Protein AF-A0AAV2I584-F1 (afdb_monomer_lite)

Foldseek 3Di:
DDPQQWDWDAAQQQQNQRQQPDRDHHPDTDTHADVVGFRFPDKDKDPDDQIKIWTAGPVGDIDIGGDD

Radius of gyration: 11.31 Å; chains: 1; bounding box: 29×19×30 Å

InterPro domains:
  IPR000408 Regulator of chromosome condensation, RCC1 [PF00415] (4-56)
  IPR000408 Regulator of chromosome condensation,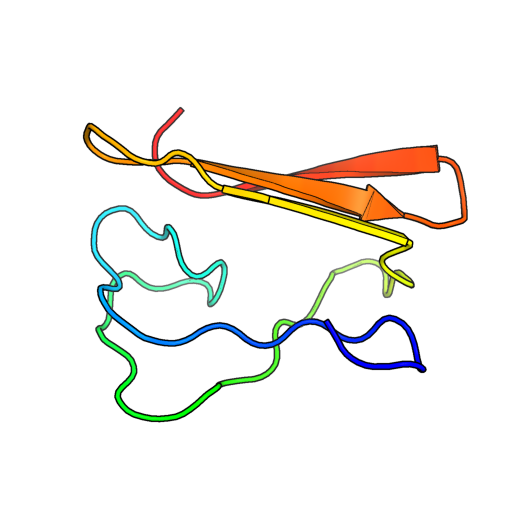 RCC1 [PS50012] (5-59)
  IPR009091 Regulator of chromosome condensation 1/beta-lactamase-inhibitor protein II [G3DSA:2.130.10.30] (1-68)
  IPR009091 Regulator of chromosome condensation 1/beta-lactamase-inhibitor protein II [SSF50985] (4-67)
  IPR051625 Diverse Signaling and Regulatory Domain-Containing Protein [PTHR22872] (3-68)

Structure (mmCIF, N/CA/C/O backbone):
data_AF-A0AAV2I584-F1
#
_entry.id   AF-A0AAV2I584-F1
#
loop_
_atom_site.group_PDB
_atom_site.id
_atom_site.type_symbol
_atom_site.label_atom_id
_atom_site.label_alt_id
_atom_site.label_comp_id
_atom_site.label_asym_id
_atom_site.label_entity_id
_atom_site.label_seq_id
_atom_site.pdbx_PDB_ins_code
_atom_site.Cartn_x
_atom_site.Cartn_y
_atom_site.Cartn_z
_atom_site.occupancy
_atom_site.B_iso_or_equiv
_atom_site.auth_seq_id
_atom_site.auth_comp_id
_atom_site.auth_asym_id
_atom_site.auth_atom_id
_atom_site.pdbx_PDB_model_num
ATOM 1 N N . MET A 1 1 ? 3.476 -5.720 4.996 1.00 85.75 1 MET A N 1
ATOM 2 C CA . MET A 1 1 ? 2.555 -5.316 6.076 1.00 85.75 1 MET A CA 1
ATOM 3 C C . MET A 1 1 ? 3.088 -5.923 7.352 1.00 85.75 1 MET A C 1
ATOM 5 O O . MET A 1 1 ? 3.466 -7.090 7.327 1.00 85.75 1 MET A O 1
ATOM 9 N N . HIS A 1 2 ? 3.195 -5.119 8.397 1.00 89.06 2 HIS A N 1
ATOM 10 C CA . HIS A 1 2 ? 3.706 -5.526 9.702 1.00 89.06 2 HIS A CA 1
ATOM 11 C C . HIS A 1 2 ? 2.543 -5.923 10.622 1.00 89.06 2 HIS A C 1
ATOM 13 O O . HIS A 1 2 ? 1.382 -5.673 10.297 1.00 89.06 2 HIS A O 1
ATOM 19 N N . GLN A 1 3 ? 2.838 -6.567 11.754 1.00 90.19 3 GLN A N 1
ATOM 20 C CA . GLN A 1 3 ? 1.808 -7.035 12.698 1.00 90.19 3 GLN A CA 1
ATOM 21 C C . GLN A 1 3 ? 1.000 -5.892 13.335 1.00 90.19 3 GLN A C 1
ATOM 23 O O . GLN A 1 3 ? -0.142 -6.104 13.723 1.00 90.19 3 GLN A O 1
ATOM 28 N N . ASP A 1 4 ? 1.567 -4.684 13.394 1.00 90.06 4 ASP A N 1
ATOM 29 C CA . ASP A 1 4 ? 0.906 -3.460 13.866 1.00 90.06 4 ASP A CA 1
ATOM 30 C C . ASP A 1 4 ? -0.023 -2.820 12.811 1.00 90.06 4 ASP A C 1
ATOM 32 O O . ASP A 1 4 ? -0.546 -1.730 13.023 1.00 90.06 4 ASP A O 1
ATOM 36 N N . GLY A 1 5 ? -0.196 -3.465 11.650 1.00 92.00 5 GLY A N 1
ATOM 37 C CA . GLY A 1 5 ? -0.975 -2.955 10.520 1.00 92.00 5 GLY A CA 1
ATOM 38 C C . GLY A 1 5 ? -0.290 -1.831 9.741 1.00 92.00 5 GLY A C 1
ATOM 39 O O . GLY A 1 5 ? -0.893 -1.259 8.831 1.00 92.00 5 GLY A O 1
ATOM 40 N N . SER A 1 6 ? 0.980 -1.527 10.030 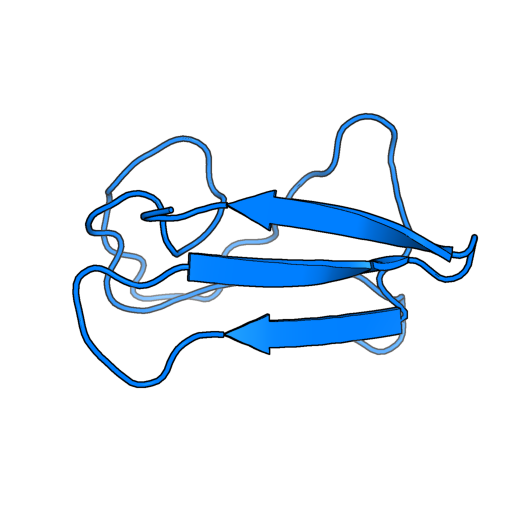1.00 93.75 6 SER A N 1
ATOM 41 C CA . SER A 1 6 ? 1.751 -0.593 9.216 1.00 93.75 6 SER A CA 1
ATOM 42 C C . SER A 1 6 ? 2.185 -1.220 7.886 1.00 93.75 6 SER A C 1
ATOM 44 O O . SER A 1 6 ? 2.455 -2.423 7.759 1.00 93.75 6 SER A O 1
ATOM 46 N N . VAL A 1 7 ? 2.259 -0.385 6.848 1.00 94.69 7 VAL A N 1
ATOM 47 C CA . VAL A 1 7 ? 2.646 -0.798 5.495 1.00 94.69 7 VAL A CA 1
ATOM 48 C C . VAL A 1 7 ? 3.957 -0.127 5.116 1.00 94.69 7 VAL A C 1
ATOM 50 O O . VAL A 1 7 ? 4.185 1.048 5.391 1.00 94.69 7 VAL A O 1
ATOM 53 N N . SER A 1 8 ? 4.844 -0.890 4.487 1.00 95.31 8 SER A N 1
ATOM 54 C CA . SER A 1 8 ? 6.057 -0.376 3.859 1.00 95.31 8 SER A CA 1
ATOM 55 C C . SER A 1 8 ? 6.134 -0.907 2.435 1.00 95.31 8 SER A C 1
ATOM 57 O O . SER A 1 8 ? 5.723 -2.045 2.192 1.00 95.31 8 SER A O 1
ATOM 59 N N . ALA A 1 9 ? 6.670 -0.105 1.520 1.00 94.12 9 ALA A N 1
ATOM 60 C CA . ALA A 1 9 ? 6.853 -0.480 0.125 1.00 94.12 9 ALA A CA 1
ATOM 61 C C . ALA A 1 9 ? 8.300 -0.247 -0.328 1.00 94.12 9 ALA A C 1
ATOM 63 O O . ALA A 1 9 ? 8.979 0.667 0.142 1.00 94.12 9 ALA A O 1
ATOM 64 N N . CYS A 1 10 ? 8.768 -1.101 -1.237 1.00 94.44 10 CYS A N 1
ATOM 65 C CA . CYS A 1 10 ? 10.045 -0.983 -1.933 1.00 94.44 10 CYS A CA 1
ATOM 66 C C . CYS A 1 10 ? 9.935 -1.543 -3.356 1.00 94.44 10 CYS A C 1
ATOM 68 O O . CYS A 1 10 ? 8.959 -2.209 -3.705 1.00 94.44 10 CYS A O 1
ATOM 70 N N . GLY A 1 11 ? 10.945 -1.271 -4.177 1.00 93.06 11 GLY A N 1
ATOM 71 C CA . GLY A 1 11 ? 11.027 -1.678 -5.572 1.00 93.06 11 GLY A CA 1
ATOM 72 C C . GLY A 1 11 ? 10.806 -0.514 -6.536 1.00 93.06 11 GLY A C 1
ATOM 73 O O . GLY A 1 11 ? 11.230 0.616 -6.286 1.00 93.06 11 GLY A O 1
ATOM 74 N N . LYS A 1 12 ? 10.172 -0.812 -7.675 1.00 91.94 12 LYS A N 1
ATOM 75 C CA . LYS A 1 12 ? 9.915 0.158 -8.746 1.00 91.94 12 LYS A CA 1
ATOM 76 C C . LYS A 1 12 ? 8.864 1.181 -8.301 1.00 91.94 12 LYS A C 1
ATOM 78 O O . LYS A 1 12 ? 7.771 0.791 -7.907 1.00 91.94 12 LYS A O 1
ATOM 83 N N . GLY A 1 13 ? 9.194 2.466 -8.398 1.00 91.19 13 GLY A N 1
ATOM 84 C CA . GLY A 1 13 ? 8.345 3.594 -8.006 1.00 91.19 13 GLY A CA 1
ATOM 85 C C . GLY A 1 13 ? 7.409 4.110 -9.089 1.00 91.19 13 GLY A C 1
ATOM 86 O O . GLY A 1 13 ? 6.482 4.849 -8.777 1.00 91.19 13 GLY A O 1
ATOM 87 N N . SER A 1 14 ? 7.638 3.730 -10.349 1.00 92.25 14 SER A N 1
ATOM 88 C CA . SER A 1 14 ? 6.903 4.266 -11.498 1.00 92.25 14 SER A CA 1
ATOM 89 C C . SER A 1 14 ? 5.388 4.202 -11.303 1.00 92.25 14 SER A C 1
ATOM 91 O O . SER A 1 14 ? 4.868 3.197 -10.802 1.00 92.25 14 SER A O 1
ATOM 93 N N . TYR A 1 15 ? 4.718 5.269 -11.746 1.00 90.94 15 TYR A N 1
ATOM 94 C CA . TYR A 1 15 ? 3.273 5.477 -11.629 1.00 90.94 15 TYR A CA 1
ATOM 95 C C . TYR A 1 15 ? 2.769 5.578 -10.185 1.00 90.94 15 TYR A C 1
ATOM 97 O O . TYR A 1 15 ? 1.612 5.305 -9.910 1.00 90.94 15 TYR A O 1
ATOM 105 N N . GLY A 1 16 ? 3.634 5.917 -9.223 1.00 91.44 16 GLY A N 1
ATOM 106 C CA . GLY A 1 16 ? 3.232 6.071 -7.823 1.00 91.44 16 GLY A CA 1
ATOM 107 C C . GLY A 1 16 ? 2.833 4.768 -7.124 1.00 91.44 16 GLY A C 1
ATOM 108 O O . GLY A 1 16 ? 2.274 4.811 -6.030 1.00 91.44 16 GLY A O 1
ATOM 109 N N . ARG A 1 17 ? 3.143 3.593 -7.697 1.00 90.75 17 ARG A N 1
ATOM 110 C CA . ARG A 1 17 ? 2.698 2.277 -7.187 1.00 90.75 17 ARG A CA 1
ATOM 111 C C . ARG A 1 17 ? 3.135 1.951 -5.755 1.00 90.75 17 ARG A C 1
ATOM 113 O O . ARG A 1 17 ? 2.584 1.044 -5.133 1.00 90.75 17 ARG A O 1
ATOM 120 N N . LEU A 1 18 ? 4.128 2.671 -5.229 1.00 93.31 18 LEU A N 1
ATOM 121 C CA . LEU A 1 18 ? 4.609 2.511 -3.855 1.00 93.31 18 LEU A CA 1
ATOM 122 C C . LEU A 1 18 ? 3.797 3.314 -2.829 1.00 93.31 18 LEU A C 1
ATOM 124 O O . LEU A 1 18 ? 3.947 3.053 -1.641 1.00 93.31 18 LEU A O 1
ATOM 128 N N . GLY A 1 19 ? 2.955 4.262 -3.256 1.00 92.81 19 GLY A N 1
ATOM 129 C CA . GLY A 1 19 ? 2.092 5.032 -2.351 1.00 92.81 19 GLY A CA 1
ATOM 130 C C . GLY A 1 19 ? 2.854 6.018 -1.461 1.00 92.81 19 GLY A C 1
ATOM 131 O O . GLY A 1 19 ? 2.421 6.313 -0.354 1.00 92.81 19 GLY A O 1
ATOM 132 N N . LEU A 1 20 ? 4.015 6.497 -1.919 1.00 94.12 20 LEU A N 1
ATOM 133 C CA . LEU A 1 20 ? 4.910 7.380 -1.155 1.00 94.12 20 LEU A CA 1
ATOM 134 C C . LEU A 1 20 ? 4.759 8.867 -1.514 1.00 94.12 20 LEU A C 1
ATOM 136 O O . LEU A 1 20 ? 5.537 9.689 -1.039 1.00 94.12 20 LEU A O 1
ATOM 140 N N . GLY A 1 21 ? 3.788 9.204 -2.368 1.00 92.62 21 GLY A N 1
ATOM 141 C CA . GLY A 1 21 ? 3.586 10.563 -2.884 1.00 92.62 21 GLY A CA 1
ATOM 142 C C . GLY A 1 21 ? 4.556 10.968 -4.002 1.00 92.62 21 GLY A C 1
ATOM 143 O O . GLY A 1 21 ? 4.526 12.109 -4.449 1.00 92.62 21 GLY A O 1
ATOM 144 N N . ASP A 1 22 ? 5.402 10.049 -4.471 1.00 92.69 22 ASP A N 1
ATOM 145 C CA . ASP A 1 22 ? 6.313 10.248 -5.597 1.00 92.69 22 ASP A CA 1
ATOM 146 C C . ASP A 1 22 ? 6.363 9.005 -6.507 1.00 92.69 22 ASP A C 1
ATOM 148 O O . ASP A 1 22 ? 5.703 7.997 -6.247 1.00 92.69 22 ASP A O 1
ATOM 152 N N . SER A 1 23 ? 7.130 9.088 -7.600 1.00 94.56 23 SER A N 1
ATOM 153 C CA . SER A 1 23 ? 7.376 7.968 -8.525 1.00 94.56 23 SER A CA 1
ATOM 154 C C . SER A 1 23 ? 8.801 7.403 -8.432 1.00 94.56 23 SER A C 1
ATOM 156 O O . SER A 1 23 ? 9.293 6.776 -9.375 1.00 94.56 23 SER A O 1
ATOM 158 N N . ASN A 1 24 ? 9.491 7.629 -7.312 1.00 95.00 24 ASN A N 1
ATOM 159 C CA . ASN A 1 24 ? 10.888 7.245 -7.140 1.00 95.00 24 ASN A CA 1
ATOM 160 C C . ASN A 1 24 ? 11.022 5.773 -6.746 1.00 95.00 24 ASN A C 1
ATOM 162 O O . ASN A 1 24 ? 10.288 5.258 -5.901 1.00 95.00 24 ASN A O 1
ATOM 166 N N . ASN A 1 25 ? 12.010 5.091 -7.324 1.00 94.81 25 ASN A N 1
ATOM 167 C CA . ASN A 1 25 ? 12.361 3.738 -6.901 1.00 94.81 25 ASN A CA 1
ATOM 168 C C . ASN A 1 25 ? 12.885 3.755 -5.461 1.00 94.81 25 ASN A C 1
ATOM 170 O O . ASN A 1 25 ? 13.635 4.650 -5.076 1.00 94.81 25 ASN A O 1
ATOM 174 N N . GLN A 1 26 ? 12.538 2.730 -4.688 1.00 97.00 26 GLN A N 1
ATOM 175 C CA . GLN A 1 26 ? 12.996 2.576 -3.309 1.00 97.00 26 GLN A CA 1
ATOM 176 C C . GLN A 1 26 ? 13.738 1.254 -3.169 1.00 97.00 26 GLN A C 1
ATOM 178 O O . GLN A 1 26 ? 13.159 0.184 -3.342 1.00 97.00 26 GLN A O 1
ATOM 183 N N . THR A 1 27 ? 15.028 1.310 -2.857 1.00 96.00 27 THR A N 1
ATOM 184 C CA . THR A 1 27 ? 15.856 0.109 -2.659 1.00 96.00 27 THR A CA 1
ATOM 185 C C . THR A 1 27 ? 15.613 -0.551 -1.304 1.00 96.00 27 THR A C 1
ATOM 187 O O . THR A 1 27 ? 15.808 -1.755 -1.169 1.00 96.00 27 THR A O 1
ATOM 190 N N . MET A 1 28 ? 15.131 0.216 -0.323 1.00 95.88 28 MET A N 1
ATOM 191 C CA . MET A 1 28 ? 14.770 -0.253 1.014 1.00 95.88 28 MET A CA 1
ATOM 192 C C . MET A 1 28 ? 13.282 -0.011 1.290 1.00 95.88 28 MET A C 1
ATOM 194 O O . MET A 1 28 ? 12.720 0.948 0.755 1.00 95.88 28 MET A O 1
ATOM 198 N N . PRO A 1 29 ? 12.620 -0.842 2.121 1.00 95.69 29 PRO A N 1
ATOM 199 C CA . PRO A 1 29 ? 11.239 -0.609 2.523 1.00 95.69 29 PRO A CA 1
ATOM 200 C C . PRO A 1 29 ? 11.089 0.754 3.194 1.00 95.69 29 PRO A C 1
ATOM 202 O O . PRO A 1 29 ? 11.689 1.013 4.236 1.00 95.69 29 PRO A O 1
ATOM 205 N N . ARG A 1 30 ? 10.253 1.611 2.610 1.00 96.38 30 ARG A N 1
ATOM 206 C CA . ARG A 1 30 ? 9.861 2.889 3.201 1.00 96.38 30 ARG A CA 1
ATOM 207 C C . ARG A 1 30 ? 8.437 2.782 3.719 1.00 96.38 30 ARG A C 1
ATOM 209 O O . ARG A 1 30 ? 7.566 2.253 3.030 1.00 96.38 30 ARG A O 1
ATOM 216 N N . LYS A 1 31 ? 8.212 3.242 4.949 1.00 94.56 31 LYS A N 1
ATOM 217 C CA . LYS A 1 31 ? 6.892 3.231 5.587 1.00 94.56 31 LYS A CA 1
ATOM 218 C C . LYS A 1 31 ? 5.950 4.202 4.869 1.00 94.56 31 LYS A C 1
ATOM 220 O O . LYS A 1 31 ? 6.344 5.332 4.590 1.00 94.56 31 LYS A O 1
ATOM 225 N N . LEU A 1 32 ? 4.734 3.742 4.584 1.00 94.44 32 LEU A N 1
ATOM 226 C CA . LEU A 1 32 ? 3.646 4.568 4.068 1.00 94.44 32 LEU A CA 1
ATOM 227 C C . LEU A 1 32 ? 2.959 5.279 5.234 1.00 94.44 32 LEU A C 1
ATOM 229 O O . LEU A 1 32 ? 2.843 4.732 6.335 1.00 94.44 32 LEU A O 1
ATOM 233 N N . THR A 1 33 ? 2.481 6.485 4.962 1.00 91.81 33 THR A N 1
ATOM 234 C CA . THR A 1 33 ? 1.660 7.284 5.871 1.00 91.81 33 THR A CA 1
ATOM 235 C C . THR A 1 33 ? 0.283 7.456 5.249 1.00 91.81 33 THR A C 1
ATOM 237 O O . THR A 1 33 ? 0.188 7.891 4.104 1.00 91.81 33 THR A O 1
ATOM 240 N N . PHE A 1 34 ? -0.760 7.109 5.999 1.00 90.19 34 PHE A N 1
ATOM 241 C CA . PHE A 1 34 ? -2.153 7.314 5.609 1.00 90.19 34 PHE A CA 1
ATOM 242 C C . PHE A 1 34 ? -2.693 8.540 6.345 1.00 90.19 34 PHE A C 1
ATOM 244 O O . PHE A 1 34 ? -2.345 8.747 7.511 1.00 90.19 34 PHE A O 1
ATOM 251 N N . ASP A 1 35 ? -3.503 9.341 5.657 1.00 88.56 35 ASP A N 1
ATOM 252 C CA . ASP A 1 35 ? -4.208 10.486 6.230 1.00 88.56 35 ASP A CA 1
ATOM 253 C C . ASP A 1 35 ? -5.700 10.396 5.845 1.00 88.56 35 ASP A C 1
ATOM 255 O O . ASP A 1 35 ? -6.012 10.500 4.653 1.00 88.56 35 ASP A O 1
ATOM 259 N N . PRO A 1 36 ? -6.610 10.125 6.802 1.00 89.69 36 PRO A N 1
ATOM 260 C CA . PRO A 1 36 ? -6.348 9.941 8.234 1.00 89.69 36 PRO A CA 1
ATOM 261 C C . PRO A 1 36 ? -5.505 8.683 8.544 1.00 89.69 36 PRO A C 1
ATOM 263 O O . PRO A 1 36 ? -5.457 7.751 7.733 1.00 89.69 36 PRO A O 1
ATOM 266 N N . PRO A 1 37 ? -4.830 8.623 9.713 1.00 91.31 37 PRO A N 1
ATOM 267 C CA . PRO A 1 37 ? -4.097 7.433 10.136 1.00 91.31 37 PRO A CA 1
ATOM 268 C C . PRO A 1 37 ? -5.005 6.201 10.178 1.00 91.31 37 PRO A C 1
ATOM 270 O O . PRO A 1 37 ? -6.032 6.214 10.852 1.00 91.31 37 PRO A O 1
ATOM 273 N N . ALA A 1 38 ? -4.593 5.129 9.502 1.00 93.06 38 ALA A N 1
ATOM 274 C CA . ALA A 1 38 ? -5.373 3.902 9.380 1.00 93.06 38 ALA A CA 1
ATOM 275 C C . ALA A 1 38 ? -4.523 2.651 9.636 1.00 93.06 38 ALA A C 1
ATOM 277 O O . ALA A 1 38 ? -3.335 2.603 9.294 1.00 93.06 38 ALA A O 1
ATOM 278 N N . VAL A 1 39 ? -5.147 1.618 10.209 1.00 94.62 39 VAL A N 1
ATOM 279 C CA . VAL A 1 39 ? -4.518 0.312 10.444 1.00 94.62 39 VAL A CA 1
ATOM 280 C C . VAL A 1 39 ? -4.891 -0.625 9.303 1.00 94.62 39 VAL A C 1
ATOM 282 O O . VAL A 1 39 ? -6.055 -0.984 9.123 1.00 94.62 39 VAL A O 1
ATOM 285 N N . ILE A 1 40 ? -3.902 -1.039 8.511 1.00 95.62 40 ILE A N 1
ATOM 286 C CA . ILE A 1 40 ? -4.162 -1.852 7.325 1.00 95.62 40 ILE A CA 1
ATOM 287 C C . ILE A 1 40 ? -4.314 -3.325 7.702 1.00 95.62 40 ILE A C 1
ATOM 289 O O . ILE A 1 40 ? -3.430 -3.934 8.303 1.00 95.62 40 ILE A O 1
ATOM 293 N N . LYS A 1 41 ? -5.438 -3.912 7.284 1.00 95.44 41 LYS A N 1
ATOM 294 C CA . LYS A 1 41 ? -5.770 -5.330 7.447 1.00 95.44 41 LYS A CA 1
ATOM 295 C C . LYS A 1 41 ? -5.240 -6.183 6.300 1.00 95.44 41 LYS A C 1
ATOM 297 O O . LYS A 1 41 ? -4.840 -7.328 6.506 1.00 95.44 41 LYS A O 1
ATOM 302 N N . LYS A 1 42 ? -5.303 -5.668 5.069 1.00 94.62 42 LYS A N 1
ATOM 303 C CA . LYS A 1 42 ? -4.896 -6.406 3.866 1.00 94.62 42 LYS A CA 1
ATOM 304 C C . LYS A 1 42 ? -4.42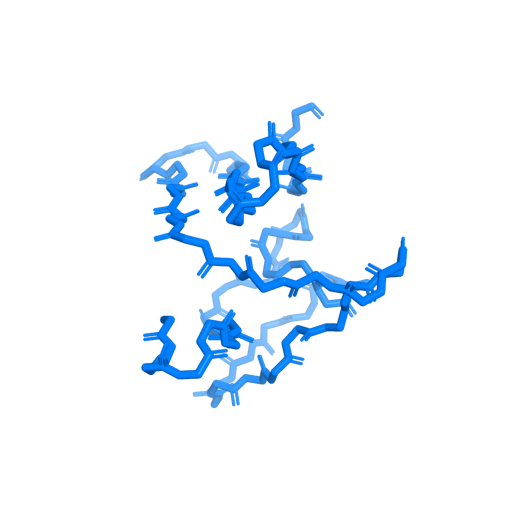4 -5.460 2.773 1.00 94.62 42 LYS A C 1
ATOM 306 O O . LYS A 1 42 ? -4.995 -4.392 2.595 1.00 94.62 42 LYS A O 1
ATOM 311 N N . VAL A 1 43 ? -3.425 -5.895 2.009 1.00 93.19 43 VAL A N 1
ATOM 312 C CA . VAL A 1 43 ? -2.914 -5.186 0.829 1.00 93.19 43 VAL A CA 1
ATOM 313 C C . VAL A 1 43 ? -2.934 -6.127 -0.370 1.00 93.19 43 VAL A C 1
ATOM 315 O O . VAL A 1 43 ? -2.601 -7.306 -0.238 1.00 93.19 43 VAL A O 1
ATOM 318 N N . SER A 1 44 ? -3.305 -5.606 -1.535 1.00 92.75 44 SER A N 1
ATOM 319 C CA . SER A 1 44 ? -3.210 -6.301 -2.818 1.00 92.75 44 SER A CA 1
ATOM 320 C C . SER A 1 44 ? -2.592 -5.373 -3.854 1.00 92.75 44 SER A C 1
ATOM 322 O O . SER A 1 44 ? -3.045 -4.244 -4.002 1.00 92.75 44 SER A O 1
ATOM 324 N N . SER A 1 45 ? -1.578 -5.841 -4.577 1.00 89.62 45 SER A N 1
ATOM 325 C CA . SER A 1 45 ? -0.938 -5.085 -5.656 1.00 89.62 45 SER A CA 1
ATOM 326 C C . SER A 1 45 ? -1.057 -5.815 -6.987 1.00 89.62 45 SER A C 1
ATOM 328 O O . SER A 1 45 ? -0.965 -7.048 -7.048 1.00 89.62 45 SER A O 1
ATOM 330 N N . SER A 1 46 ? -1.252 -5.046 -8.059 1.00 86.81 46 SER A N 1
ATOM 331 C CA . SER A 1 46 ? -1.244 -5.578 -9.418 1.00 86.81 46 SER A CA 1
ATOM 332 C C . SER A 1 46 ? 0.104 -6.234 -9.732 1.00 86.81 46 SER A C 1
ATOM 334 O O . SER A 1 46 ? 1.171 -5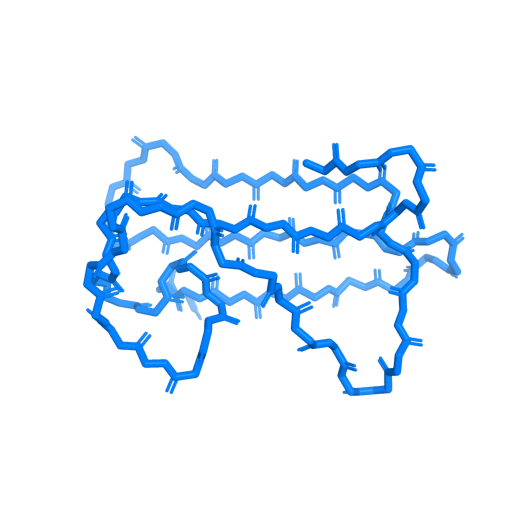.760 -9.332 1.00 86.81 46 SER A O 1
ATOM 336 N N . LYS A 1 47 ? 0.053 -7.339 -10.479 1.00 80.69 47 LYS A N 1
ATOM 337 C CA . LYS A 1 47 ? 1.234 -8.073 -10.957 1.00 80.69 47 LYS A CA 1
ATOM 338 C C . LYS A 1 47 ? 1.686 -7.646 -12.361 1.00 80.69 47 LYS A C 1
ATOM 340 O O . LYS A 1 47 ? 2.717 -8.129 -12.815 1.00 80.69 47 LYS A O 1
ATOM 345 N N . GLY A 1 48 ? 0.956 -6.753 -13.037 1.00 74.62 48 GLY A N 1
ATOM 346 C CA . GLY A 1 48 ? 1.250 -6.315 -14.408 1.00 74.62 48 GLY A CA 1
ATOM 347 C C . GLY A 1 48 ? 0.764 -4.894 -14.721 1.00 74.62 48 GLY A C 1
ATOM 348 O O . GLY A 1 48 ? 0.113 -4.263 -13.887 1.00 74.62 48 GLY A O 1
ATOM 349 N N . SER A 1 49 ? 1.084 -4.418 -15.933 1.00 81.31 49 SER A N 1
ATOM 350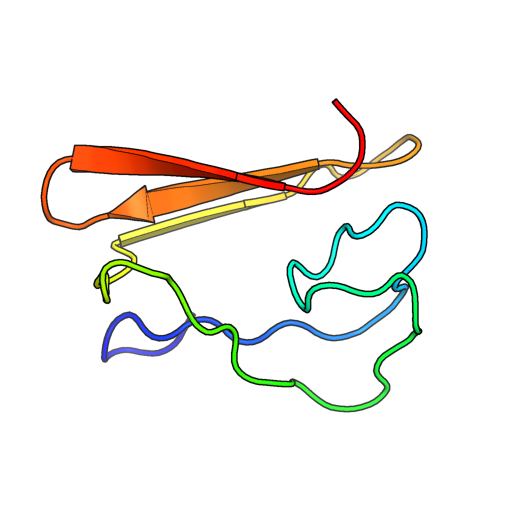 C CA . SER A 1 49 ? 0.812 -3.051 -16.417 1.00 81.31 49 SER A CA 1
ATOM 351 C C . SER A 1 49 ? 1.456 -1.950 -15.539 1.00 81.31 49 SER A C 1
ATOM 353 O O . SER A 1 49 ? 2.439 -2.191 -14.819 1.00 81.31 49 SER A O 1
ATOM 355 N N . ASP A 1 50 ? 0.932 -0.733 -15.628 1.00 81.19 50 ASP A N 1
ATOM 356 C CA . ASP A 1 50 ? 1.432 0.473 -14.965 1.00 81.19 50 ASP A CA 1
ATOM 357 C C . ASP A 1 50 ? 1.182 0.434 -13.444 1.00 81.19 50 ASP A C 1
ATOM 359 O O . ASP A 1 50 ? 1.991 0.947 -12.667 1.00 81.19 50 ASP A O 1
ATOM 363 N N . GLY A 1 51 ? 0.222 -0.396 -13.020 1.00 82.19 51 GLY A N 1
ATOM 364 C CA . GLY A 1 51 ? 0.142 -1.035 -11.708 1.00 82.19 51 GLY A CA 1
ATOM 365 C C . GLY A 1 51 ? -0.470 -0.172 -10.602 1.00 82.19 51 GLY A C 1
ATOM 366 O O . GLY A 1 51 ? 0.099 0.841 -10.207 1.00 82.19 51 GLY A O 1
ATOM 367 N N . HIS A 1 52 ? -1.558 -0.663 -10.007 1.00 86.06 52 HIS A N 1
ATOM 368 C CA . HIS A 1 52 ? -2.174 -0.107 -8.799 1.00 86.06 52 HIS A CA 1
ATOM 369 C C . HIS A 1 52 ? -2.001 -1.026 -7.586 1.00 86.06 52 HIS A C 1
ATOM 371 O O . HIS A 1 52 ? -1.712 -2.224 -7.700 1.00 86.06 52 HIS A O 1
ATOM 377 N N . THR A 1 53 ? -2.228 -0.454 -6.411 1.00 91.75 53 THR A N 1
ATOM 378 C CA . THR A 1 53 ? -2.284 -1.145 -5.128 1.00 91.75 53 THR A CA 1
ATOM 379 C C . THR A 1 53 ? -3.531 -0.711 -4.370 1.00 91.75 53 THR A C 1
ATOM 381 O O . THR A 1 53 ? -3.908 0.458 -4.395 1.00 91.75 53 THR A O 1
ATOM 384 N N . LEU A 1 54 ? -4.155 -1.669 -3.690 1.00 93.69 54 LEU A N 1
ATOM 385 C CA . LEU A 1 54 ? -5.299 -1.472 -2.811 1.00 93.69 54 LEU A CA 1
ATOM 386 C C . LEU A 1 54 ? -4.929 -1.871 -1.382 1.00 93.69 54 LEU A C 1
ATOM 388 O O . LEU A 1 54 ? -4.263 -2.893 -1.177 1.00 93.69 54 LEU A O 1
ATOM 392 N N . ALA A 1 55 ? -5.412 -1.115 -0.400 1.00 94.94 55 ALA A N 1
ATOM 393 C CA . ALA A 1 55 ? -5.312 -1.448 1.015 1.00 94.94 55 ALA A CA 1
ATOM 394 C C . ALA A 1 55 ? -6.675 -1.346 1.699 1.00 94.94 55 ALA A C 1
ATOM 396 O O . ALA A 1 55 ? -7.341 -0.323 1.609 1.00 94.94 55 ALA A O 1
ATOM 397 N N . LEU A 1 56 ? -7.064 -2.413 2.393 1.00 95.62 56 LEU A N 1
ATOM 398 C CA . LEU A 1 56 ? -8.273 -2.481 3.209 1.00 95.62 56 LEU A CA 1
ATOM 399 C C . LEU A 1 56 ? -7.894 -2.260 4.674 1.00 95.62 56 LEU A C 1
ATOM 401 O O . LEU A 1 56 ? -7.017 -2.969 5.183 1.00 95.62 56 LEU A O 1
ATOM 405 N N . THR A 1 57 ? -8.552 -1.323 5.349 1.00 95.00 57 THR A N 1
ATOM 406 C CA . THR A 1 57 ? -8.344 -1.049 6.777 1.00 95.00 57 THR A CA 1
ATOM 407 C C . THR A 1 57 ? -9.076 -2.050 7.672 1.00 95.00 57 THR A C 1
ATOM 409 O O . THR A 1 57 ? -9.875 -2.870 7.204 1.00 95.00 57 THR A O 1
ATOM 412 N N . LEU A 1 58 ? -8.792 -2.027 8.977 1.00 93.38 58 LEU A N 1
ATOM 413 C CA . LEU A 1 58 ? -9.574 -2.778 9.963 1.00 93.38 58 LEU A CA 1
ATOM 414 C C . LEU A 1 58 ? -11.008 -2.248 10.079 1.00 93.38 58 LEU A C 1
ATOM 416 O O . LEU A 1 58 ? -11.922 -3.039 10.309 1.00 93.38 58 LEU A O 1
ATOM 420 N N . GLU A 1 59 ? -11.191 -0.948 9.865 1.00 93.75 59 GLU A N 1
ATOM 421 C CA . GLU A 1 59 ? -12.463 -0.227 9.898 1.00 93.75 59 GLU A CA 1
ATOM 422 C C . GLU A 1 59 ? -13.321 -0.470 8.641 1.00 93.75 59 GLU A C 1
ATOM 424 O O . GLU A 1 59 ? -14.499 -0.120 8.617 1.00 93.75 59 GLU A O 1
ATOM 429 N N . GLY A 1 60 ? -12.763 -1.123 7.614 1.00 94.19 60 GLY A N 1
ATOM 430 C CA . GLY A 1 60 ? -13.465 -1.461 6.372 1.00 94.19 60 GLY A CA 1
ATOM 431 C C . GLY A 1 60 ? -13.340 -0.413 5.265 1.00 94.19 60 GLY A C 1
ATOM 432 O O . GLY A 1 60 ? -14.015 -0.527 4.244 1.00 94.19 60 GLY A O 1
ATOM 433 N N . GLU A 1 61 ? -12.466 0.575 5.435 1.00 94.88 61 GLU A N 1
ATOM 434 C CA . GLU A 1 61 ? -12.158 1.591 4.430 1.00 94.88 61 GLU A CA 1
ATOM 435 C C . GLU A 1 61 ? -11.173 1.044 3.392 1.00 94.88 61 GLU A C 1
ATOM 437 O O . GLU A 1 61 ? -10.331 0.189 3.690 1.00 94.88 61 GLU A O 1
ATOM 442 N N . LEU A 1 62 ? -11.266 1.540 2.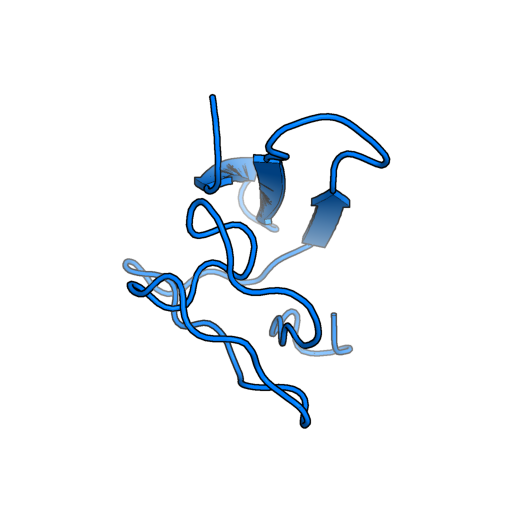158 1.00 94.06 62 LEU A N 1
ATOM 443 C CA . LEU A 1 62 ? -10.400 1.129 1.059 1.00 94.06 62 LEU A CA 1
ATOM 444 C C . LEU A 1 62 ? -9.570 2.315 0.568 1.00 94.06 62 LEU A C 1
ATOM 446 O O . LEU A 1 62 ? -10.118 3.329 0.144 1.00 94.06 62 LEU A O 1
ATOM 450 N N . PHE A 1 63 ? -8.252 2.145 0.560 1.00 93.75 63 PHE A N 1
ATOM 451 C CA . PHE A 1 63 ? -7.309 3.059 -0.073 1.00 93.75 63 PHE A CA 1
ATOM 452 C C . PHE A 1 63 ? -6.817 2.473 -1.394 1.00 93.75 63 PHE A C 1
ATOM 454 O O . PHE A 1 63 ? -6.554 1.271 -1.483 1.00 93.75 63 PHE A O 1
ATOM 461 N N . SER A 1 64 ? -6.635 3.328 -2.397 1.00 93.19 64 SER A N 1
ATOM 462 C CA . SER A 1 64 ? -6.061 2.971 -3.695 1.00 93.19 64 SER A CA 1
ATOM 463 C C . SER A 1 64 ? -4.976 3.960 -4.101 1.00 93.19 64 SER A C 1
ATOM 465 O O . SER A 1 64 ? -5.120 5.162 -3.891 1.00 93.19 64 SER A O 1
ATOM 467 N N . TRP A 1 65 ? -3.900 3.461 -4.702 1.00 93.19 65 TRP A N 1
ATOM 468 C CA . TRP A 1 65 ? -2.848 4.288 -5.295 1.00 93.19 65 TRP A CA 1
ATOM 469 C C . TRP A 1 65 ? -2.151 3.551 -6.439 1.00 93.19 65 TRP A C 1
ATOM 471 O O . TRP A 1 65 ? -2.253 2.329 -6.560 1.00 93.19 65 TRP A O 1
ATOM 481 N N . GLY A 1 66 ? -1.382 4.284 -7.239 1.00 90.31 66 GLY A N 1
ATOM 482 C CA . GLY A 1 66 ? -0.727 3.762 -8.433 1.00 90.31 66 GLY A CA 1
ATOM 483 C C . GLY A 1 66 ? -1.449 4.200 -9.705 1.00 90.31 66 GLY A C 1
ATOM 484 O O . GLY A 1 66 ? -2.114 5.232 -9.705 1.00 90.31 66 GLY A O 1
ATOM 485 N N . ASP A 1 67 ? -1.324 3.403 -10.762 1.00 86.06 67 ASP A N 1
ATOM 486 C CA . ASP A 1 67 ? -1.998 3.644 -12.039 1.00 86.06 67 ASP A CA 1
ATOM 487 C C . ASP A 1 67 ? -3.385 2.981 -12.082 1.00 86.06 67 ASP A C 1
ATOM 489 O O . ASP A 1 67 ? -3.491 1.747 -12.018 1.00 86.06 67 ASP A O 1
ATOM 493 N N . GLY A 1 68 ? -4.432 3.809 -12.145 1.00 61.41 68 GLY A N 1
ATOM 494 C CA . GLY A 1 68 ? -5.847 3.423 -12.154 1.00 61.41 68 GLY A CA 1
ATOM 495 C C . GLY A 1 68 ? -6.775 4.606 -11.920 1.00 61.41 68 GLY A C 1
ATOM 496 O O . GLY A 1 68 ? -6.512 5.364 -10.961 1.00 61.41 68 GLY A O 1
#

Secondary structure (DSSP, 8-state):
--TTS--EEEE--GGGTT-SSS---EEEEEE---SS---EEEEEE-SSSS-EEEEEETTS-EEEEE--

pLDDT: mean 91.37, std 5.58, range [61.41, 97.0]

Sequence (68 aa):
MHQDGSVSACGKGSYGRLGLGDSNNQTMPRKLTFDPPAVIKKVSSSKGSDGHTLALTLEGELFSWGDG

Organism: Lymnaea stagnalis (NCBI:txid6523)